Protein AF-A0A7J7LVA9-F1 (afdb_monomer_lite)

Sequence (97 aa):
MKSKKSVETYKIYIFKVLKQVHPDIGISSKTMGIMNGFINDISSKTMGEASRLARYNKKSTITSREIQTAVRLVLPSELAKHAVSEGTKAVTKFTSG

InterPro domains:
  IPR000558 Histone H2B [PR00621] (10-28)
  IPR000558 Histone H2B [PR00621] (29-49)
  IPR000558 Histone H2B [PR00621] (51-68)
  IPR000558 Histone H2B [PR00621] (68-81)
  IPR000558 Histone H2B [PR00621] (81-94)
  IPR000558 Histone H2B [PTHR23428] (2-96)
  IPR000558 Histone H2B [SM00427] (2-96)
  IPR007125 Core Histone H2A/H2B/H3 domain [PF00125] (3-73)
  IPR009072 Histone-fold [G3DSA:1.10.20.10] (1-97)
  IPR009072 Histone-fold [SSF47113] (3-96)

Organism: NCBI:txid39325

Structure (mmCIF, N/CA/C/O backbone):
data_AF-A0A7J7LVA9-F1
#
_entry.id   AF-A0A7J7LVA9-F1
#
loop_
_atom_site.group_PDB
_atom_site.id
_atom_site.type_symbol
_atom_site.label_atom_id
_atom_site.label_alt_id
_atom_site.label_comp_id
_atom_site.label_asym_id
_atom_site.label_entity_id
_atom_site.label_seq_id
_atom_site.pdbx_PDB_ins_code
_atom_site.Cartn_x
_atom_site.Cartn_y
_atom_site.Cartn_z
_atom_site.occupancy
_atom_site.B_iso_or_equiv
_atom_site.auth_seq_id
_atom_site.auth_comp_id
_atom_site.auth_asym_id
_atom_site.auth_atom_id
_atom_site.pdbx_PDB_model_num
ATOM 1 N N . MET A 1 1 ? 27.908 21.140 8.787 1.00 42.69 1 MET A N 1
ATOM 2 C CA . MET A 1 1 ? 27.293 20.326 7.711 1.00 42.69 1 MET A CA 1
ATOM 3 C C . MET A 1 1 ? 25.795 20.233 7.974 1.00 42.69 1 MET A C 1
ATOM 5 O O . MET A 1 1 ? 25.420 19.684 8.999 1.00 42.69 1 MET A O 1
ATOM 9 N N . LYS A 1 2 ? 24.932 20.818 7.129 1.00 45.72 2 LYS A N 1
ATOM 10 C CA . LYS A 1 2 ? 23.473 20.641 7.259 1.00 45.72 2 LYS A CA 1
ATOM 11 C C . LYS A 1 2 ? 23.159 19.179 6.932 1.00 45.72 2 LYS A C 1
ATOM 13 O O . LYS A 1 2 ? 23.352 18.774 5.787 1.00 45.72 2 LYS A O 1
ATOM 18 N N . SER A 1 3 ? 22.741 18.383 7.917 1.00 52.12 3 SER A N 1
ATOM 19 C CA . SER A 1 3 ? 22.280 17.022 7.647 1.00 52.12 3 SER A CA 1
ATOM 20 C C . SER A 1 3 ? 21.079 17.119 6.708 1.00 52.12 3 SER A C 1
ATOM 22 O O . SER A 1 3 ? 20.104 17.832 6.959 1.00 52.12 3 SER A O 1
ATOM 24 N N . LYS A 1 4 ? 21.189 16.483 5.543 1.00 53.78 4 LYS A N 1
ATOM 25 C CA . LYS A 1 4 ? 20.096 16.422 4.579 1.00 53.78 4 LYS A CA 1
ATOM 26 C C . LYS A 1 4 ? 19.003 15.603 5.260 1.00 53.78 4 LYS A C 1
ATOM 28 O O . LYS A 1 4 ? 19.205 14.414 5.491 1.00 53.78 4 LYS A O 1
ATOM 33 N N . LYS A 1 5 ? 17.900 16.245 5.657 1.00 49.91 5 LYS A N 1
ATOM 34 C CA . LYS A 1 5 ? 16.745 15.571 6.265 1.00 49.91 5 LYS A CA 1
ATOM 35 C C . LYS A 1 5 ? 16.342 14.454 5.299 1.00 49.91 5 LYS A C 1
ATOM 37 O O . LYS A 1 5 ? 15.943 14.747 4.172 1.00 49.91 5 LYS A O 1
ATOM 42 N N . SER A 1 6 ? 16.584 13.200 5.680 1.00 58.81 6 SER A N 1
ATOM 43 C CA . SER A 1 6 ? 16.292 12.055 4.821 1.00 58.81 6 SER A CA 1
ATOM 44 C C . SER A 1 6 ? 14.785 12.031 4.611 1.00 58.81 6 SER A C 1
ATOM 46 O O . SER A 1 6 ? 14.032 11.818 5.558 1.00 58.81 6 SER A O 1
ATOM 48 N N . VAL A 1 7 ? 14.338 12.351 3.398 1.00 68.06 7 VAL A N 1
ATOM 49 C CA . VAL A 1 7 ? 12.936 12.166 3.033 1.00 68.06 7 VAL A CA 1
ATOM 50 C C . VAL A 1 7 ? 12.755 10.667 2.880 1.00 68.06 7 VAL A C 1
ATOM 52 O O . VAL A 1 7 ? 13.351 10.056 1.990 1.00 68.06 7 VAL A O 1
ATOM 55 N N . GLU A 1 8 ? 11.978 10.074 3.775 1.00 78.94 8 GLU A N 1
ATOM 56 C CA . GLU A 1 8 ? 11.606 8.673 3.673 1.00 78.94 8 GLU A CA 1
ATOM 57 C C . GLU A 1 8 ? 10.781 8.486 2.392 1.00 78.94 8 GLU A C 1
ATOM 59 O O . GLU A 1 8 ? 9.824 9.216 2.128 1.00 78.94 8 GLU A O 1
ATOM 64 N N . THR A 1 9 ? 11.218 7.575 1.523 1.00 90.81 9 THR A N 1
ATOM 65 C CA . THR A 1 9 ? 10.573 7.322 0.228 1.00 90.81 9 THR A CA 1
ATOM 66 C C . THR A 1 9 ? 10.442 5.831 -0.009 1.00 90.81 9 THR A C 1
ATOM 68 O O . THR A 1 9 ? 11.261 5.038 0.454 1.00 90.81 9 THR A O 1
ATOM 71 N N . TYR A 1 10 ? 9.472 5.448 -0.833 1.00 94.81 10 TYR A N 1
ATOM 72 C CA . TYR A 1 10 ? 9.228 4.057 -1.199 1.00 94.81 10 TYR A CA 1
ATOM 73 C C . TYR A 1 10 ? 10.165 3.535 -2.297 1.00 94.81 10 TYR A C 1
ATOM 75 O O . TYR A 1 10 ? 10.000 2.411 -2.762 1.00 94.81 10 TYR A O 1
ATOM 83 N N . LYS A 1 11 ? 11.170 4.315 -2.723 1.00 94.25 11 LYS A N 1
ATOM 84 C CA . LYS A 1 11 ? 11.996 4.023 -3.910 1.00 94.25 11 LYS A 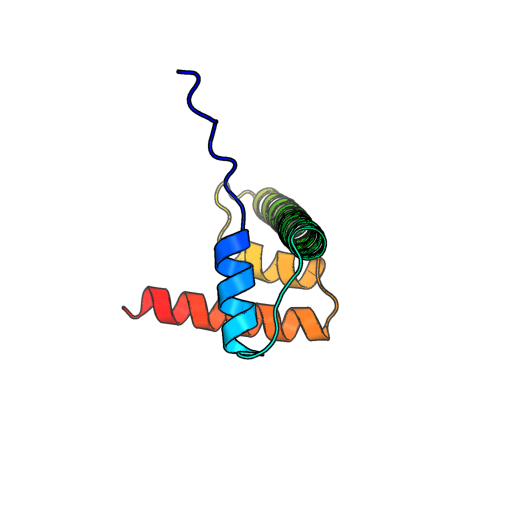CA 1
ATOM 85 C C . LYS A 1 11 ? 12.671 2.653 -3.872 1.00 94.25 11 LYS A C 1
ATOM 87 O O . LYS A 1 11 ? 12.664 1.942 -4.873 1.00 94.25 11 LYS A O 1
ATOM 92 N N . ILE A 1 12 ? 13.230 2.275 -2.721 1.00 95.31 12 ILE A N 1
ATOM 93 C CA . ILE A 1 12 ? 13.897 0.976 -2.551 1.00 95.31 12 ILE A CA 1
ATOM 94 C C . ILE A 1 12 ? 12.884 -0.165 -2.709 1.00 95.31 12 ILE A C 1
ATOM 96 O O . ILE A 1 12 ? 13.172 -1.151 -3.381 1.00 95.31 12 ILE A O 1
ATOM 100 N N . TYR A 1 13 ? 11.687 -0.026 -2.135 1.00 96.31 13 TYR A N 1
ATOM 101 C CA . TYR A 1 13 ? 10.639 -1.045 -2.211 1.00 96.31 13 TYR A CA 1
ATOM 102 C C . TYR A 1 13 ? 10.048 -1.155 -3.619 1.00 96.31 13 TYR A C 1
ATOM 104 O O . TYR A 1 13 ? 9.885 -2.263 -4.118 1.00 96.31 13 TYR A O 1
ATOM 112 N N . ILE A 1 14 ? 9.828 -0.021 -4.294 1.00 97.00 14 ILE A N 1
ATOM 113 C CA . ILE A 1 14 ? 9.408 0.016 -5.702 1.00 97.00 14 ILE A CA 1
ATOM 114 C C . ILE A 1 14 ? 10.422 -0.735 -6.570 1.00 97.00 14 ILE A C 1
ATOM 116 O O . ILE A 1 14 ? 10.038 -1.564 -7.390 1.00 97.00 14 ILE A O 1
ATOM 120 N N . PHE A 1 15 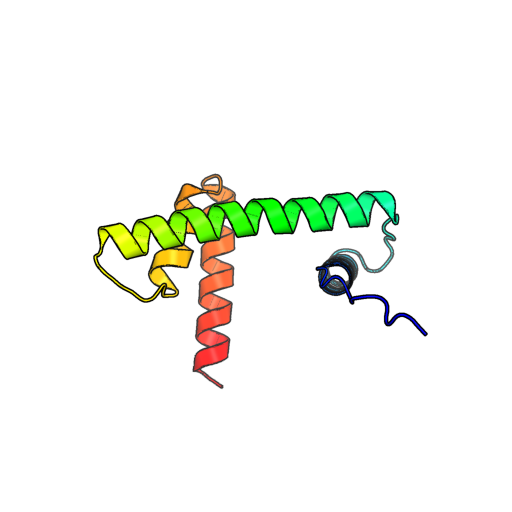? 11.720 -0.489 -6.368 1.00 96.94 15 PHE A N 1
ATOM 121 C CA . PHE A 1 15 ? 12.767 -1.173 -7.123 1.00 96.94 15 PHE A CA 1
ATOM 122 C C . PHE A 1 15 ? 12.815 -2.680 -6.833 1.00 96.94 15 PHE A C 1
ATOM 124 O O . PHE A 1 15 ? 12.934 -3.473 -7.764 1.00 96.94 15 PHE A O 1
ATOM 131 N N . LYS A 1 16 ? 12.671 -3.090 -5.565 1.00 97.50 16 LYS A N 1
ATOM 132 C CA . LYS A 1 16 ? 12.614 -4.511 -5.185 1.00 97.50 16 LYS A CA 1
ATOM 133 C C . LYS A 1 16 ? 11.446 -5.235 -5.859 1.00 97.50 16 LYS A C 1
ATOM 135 O O . LYS A 1 16 ? 11.658 -6.290 -6.446 1.00 97.50 16 LYS A O 1
ATOM 140 N N . VAL A 1 17 ? 10.247 -4.648 -5.833 1.00 97.38 17 VAL A N 1
ATOM 141 C CA . VAL A 1 17 ? 9.066 -5.222 -6.500 1.00 97.38 17 VAL A CA 1
ATOM 142 C C . VAL A 1 17 ? 9.265 -5.268 -8.016 1.00 97.38 17 VAL A C 1
ATOM 144 O O . VAL A 1 17 ? 8.982 -6.292 -8.630 1.00 97.38 17 VAL A O 1
ATOM 147 N N . LEU A 1 18 ? 9.824 -4.213 -8.622 1.00 97.88 18 LEU A N 1
ATOM 148 C CA . LEU A 1 18 ? 10.135 -4.208 -10.055 1.00 97.88 18 LEU A CA 1
ATOM 149 C C . LEU A 1 18 ? 11.050 -5.375 -10.433 1.00 97.88 18 LEU A C 1
ATOM 151 O O . LEU A 1 18 ? 10.751 -6.081 -11.386 1.00 97.88 18 LEU A O 1
ATOM 155 N N . LYS A 1 19 ? 12.132 -5.606 -9.683 1.00 97.81 19 LYS A N 1
ATOM 156 C CA . LYS A 1 19 ? 13.070 -6.698 -9.975 1.00 97.81 19 LYS A CA 1
ATOM 157 C C . LYS A 1 19 ? 12.498 -8.086 -9.715 1.00 97.81 19 LYS A C 1
ATOM 159 O O . LYS A 1 19 ? 12.920 -9.028 -10.373 1.00 97.81 19 LYS A O 1
ATOM 164 N N . GLN A 1 20 ? 11.523 -8.210 -8.819 1.00 97.81 20 GLN A N 1
ATOM 165 C CA . GLN A 1 20 ? 10.803 -9.464 -8.611 1.00 97.81 20 GLN A CA 1
ATOM 166 C C . GLN A 1 20 ? 9.895 -9.822 -9.800 1.00 97.81 20 GLN A C 1
ATOM 168 O O . GLN A 1 20 ? 9.750 -11.000 -10.109 1.00 97.81 20 GLN A O 1
ATOM 173 N N . VAL A 1 21 ? 9.283 -8.830 -10.456 1.00 97.81 21 VAL A N 1
ATOM 174 C CA . VAL A 1 21 ? 8.349 -9.055 -11.577 1.00 97.81 21 VAL A CA 1
ATOM 175 C C . VAL A 1 21 ? 9.063 -9.027 -12.936 1.00 97.81 21 VAL A C 1
ATOM 177 O O . VAL A 1 21 ? 8.736 -9.807 -13.824 1.00 97.81 21 VAL A O 1
ATOM 180 N N . HIS A 1 22 ? 10.060 -8.154 -13.094 1.00 97.25 22 HIS A N 1
ATOM 181 C CA . HIS A 1 22 ? 10.828 -7.954 -14.324 1.00 97.25 22 HIS A CA 1
ATOM 182 C C . HIS A 1 22 ? 12.324 -7.712 -14.019 1.00 97.25 22 HIS A C 1
ATOM 184 O O . HIS A 1 22 ? 12.765 -6.557 -13.938 1.00 97.25 22 HIS A O 1
ATOM 190 N N . PRO A 1 23 ? 13.132 -8.779 -13.869 1.00 97.31 23 PRO A N 1
ATOM 191 C CA . PRO A 1 23 ? 14.548 -8.681 -13.497 1.00 97.31 23 PRO A CA 1
ATOM 192 C C . PRO A 1 23 ? 15.389 -7.807 -14.439 1.00 97.31 23 PRO A C 1
ATOM 194 O O . PRO A 1 23 ? 16.244 -7.046 -13.976 1.00 97.31 23 PRO A O 1
ATOM 197 N N . ASP A 1 24 ? 15.089 -7.829 -15.737 1.00 97.31 24 ASP A N 1
ATOM 198 C CA . ASP A 1 24 ? 15.899 -7.167 -16.769 1.00 97.31 24 ASP A CA 1
ATOM 199 C C . ASP A 1 24 ? 15.463 -5.723 -17.068 1.00 97.31 24 ASP A C 1
ATOM 201 O O . ASP A 1 24 ? 16.151 -4.985 -17.770 1.00 97.31 24 ASP A O 1
ATOM 205 N N . ILE A 1 25 ? 14.340 -5.268 -16.499 1.00 96.62 25 ILE A N 1
ATOM 206 C CA . ILE A 1 25 ? 13.797 -3.927 -16.757 1.00 96.62 25 ILE A CA 1
ATOM 207 C C . ILE A 1 25 ? 14.368 -2.904 -15.766 1.00 96.62 25 ILE A C 1
ATOM 209 O O . ILE A 1 25 ? 14.471 -3.148 -14.559 1.00 96.62 25 ILE A O 1
ATOM 213 N N . GLY A 1 26 ? 14.747 -1.731 -16.277 1.00 96.25 26 GLY A N 1
ATOM 214 C CA . GLY A 1 26 ? 15.117 -0.554 -15.487 1.00 96.25 26 GLY A CA 1
ATOM 215 C C . GLY A 1 26 ? 13.963 0.442 -15.336 1.00 96.25 26 GLY A C 1
ATOM 216 O O . GLY A 1 26 ? 13.006 0.432 -16.104 1.00 96.25 26 GLY A O 1
ATOM 217 N N . ILE A 1 27 ? 14.063 1.346 -14.359 1.00 97.31 27 ILE A N 1
ATOM 218 C CA . ILE A 1 27 ? 13.098 2.435 -14.151 1.00 97.31 27 ILE A CA 1
ATOM 219 C C . ILE A 1 27 ? 13.831 3.773 -14.077 1.00 97.31 27 ILE A C 1
ATOM 221 O O . ILE A 1 27 ? 14.814 3.920 -13.352 1.00 97.31 27 ILE A O 1
ATOM 225 N N . SER A 1 28 ? 13.354 4.762 -14.835 1.00 98.06 28 SER A N 1
ATOM 226 C CA . SER A 1 28 ? 13.935 6.107 -14.819 1.00 98.06 28 SER A CA 1
ATOM 227 C C . SER A 1 28 ? 13.685 6.816 -13.480 1.00 98.06 28 SER A C 1
ATOM 229 O O . SER A 1 28 ? 12.716 6.527 -12.772 1.00 98.06 28 SER A O 1
ATOM 231 N N . SER A 1 29 ? 14.511 7.810 -13.145 1.00 95.88 29 SER A N 1
ATOM 232 C CA . SER A 1 29 ? 14.332 8.631 -11.937 1.00 95.88 29 SER A CA 1
ATOM 233 C C . SER A 1 29 ? 12.996 9.387 -11.924 1.00 95.88 29 SER A C 1
ATOM 235 O O . SER A 1 29 ? 12.361 9.496 -10.872 1.00 95.88 29 SER A O 1
ATOM 237 N N . LYS A 1 30 ? 12.539 9.857 -13.094 1.00 97.19 30 LYS A N 1
ATOM 238 C CA . LYS A 1 30 ? 11.241 10.524 -13.270 1.00 97.19 30 LYS A CA 1
ATOM 239 C C . LYS A 1 30 ? 10.087 9.565 -12.980 1.00 97.19 30 LYS A C 1
ATOM 241 O O . LYS A 1 30 ? 9.225 9.883 -12.165 1.00 97.19 30 LYS A O 1
ATOM 246 N N . THR A 1 31 ? 10.100 8.376 -13.583 1.00 97.62 31 THR A N 1
ATOM 247 C CA . THR A 1 31 ? 9.065 7.350 -13.364 1.00 97.62 31 THR A CA 1
ATOM 248 C C . THR A 1 31 ? 9.060 6.862 -11.917 1.00 97.62 31 THR A C 1
ATOM 250 O O . THR A 1 31 ? 7.999 6.706 -11.322 1.00 97.62 31 THR A O 1
ATOM 253 N N . MET A 1 32 ? 10.235 6.706 -11.305 1.00 97.38 32 MET A N 1
ATOM 254 C CA . MET A 1 32 ? 10.361 6.384 -9.883 1.00 97.38 32 MET A CA 1
ATOM 255 C C . MET A 1 32 ? 9.684 7.440 -8.991 1.00 97.38 32 MET A C 1
ATOM 257 O O . MET A 1 32 ? 9.026 7.097 -8.009 1.00 97.38 32 MET A O 1
ATOM 261 N N . GLY A 1 33 ? 9.813 8.726 -9.334 1.00 96.31 33 GLY A N 1
ATOM 262 C CA . GLY A 1 33 ? 9.112 9.813 -8.647 1.00 96.31 33 GLY A CA 1
ATOM 263 C C . GLY A 1 33 ? 7.588 9.693 -8.746 1.00 96.31 33 GLY A C 1
ATOM 264 O O . GLY A 1 33 ? 6.905 9.823 -7.731 1.00 96.31 33 GLY A O 1
ATOM 265 N N . ILE A 1 34 ? 7.073 9.373 -9.938 1.00 97.69 34 ILE A N 1
ATOM 266 C CA . ILE A 1 34 ? 5.637 9.148 -10.175 1.00 97.69 34 ILE A CA 1
ATOM 267 C C . ILE A 1 34 ? 5.131 7.969 -9.334 1.00 97.69 34 ILE A C 1
ATOM 269 O O . ILE A 1 34 ? 4.141 8.111 -8.623 1.00 97.69 34 ILE A O 1
ATOM 273 N N . MET A 1 35 ? 5.844 6.838 -9.339 1.00 98.00 35 MET A N 1
ATOM 274 C CA . MET A 1 35 ? 5.474 5.647 -8.561 1.00 98.00 35 MET A CA 1
ATOM 275 C C . MET A 1 35 ? 5.461 5.912 -7.051 1.00 98.00 35 MET A C 1
ATOM 277 O O . MET A 1 35 ? 4.552 5.479 -6.347 1.00 98.00 35 MET A O 1
ATOM 281 N N . ASN A 1 36 ? 6.441 6.663 -6.541 1.00 96.69 36 ASN A N 1
ATOM 282 C CA . ASN A 1 36 ? 6.460 7.066 -5.137 1.00 96.69 36 ASN A CA 1
ATOM 283 C C . ASN A 1 36 ? 5.264 7.966 -4.784 1.00 96.69 36 ASN A C 1
ATOM 285 O O . ASN A 1 36 ? 4.647 7.787 -3.737 1.00 96.69 36 ASN A O 1
ATOM 289 N N . GLY A 1 37 ? 4.922 8.914 -5.661 1.00 97.25 37 GLY A N 1
ATOM 290 C CA . GLY A 1 37 ? 3.731 9.751 -5.504 1.00 97.25 37 GLY A CA 1
ATOM 291 C C . GLY A 1 37 ? 2.437 8.935 -5.511 1.00 97.25 37 GLY A C 1
ATOM 292 O O . GLY A 1 37 ? 1.583 9.145 -4.656 1.00 97.25 37 GLY A O 1
ATOM 293 N N . PHE A 1 38 ? 2.331 7.955 -6.408 1.00 96.62 38 PHE A N 1
ATOM 294 C CA . PHE A 1 38 ? 1.184 7.054 -6.494 1.00 96.62 38 PHE A CA 1
ATOM 295 C C . PHE A 1 38 ? 0.958 6.266 -5.193 1.00 96.62 38 PHE A C 1
ATOM 297 O O . PHE A 1 38 ? -0.157 6.240 -4.674 1.00 96.62 38 PHE A O 1
ATOM 304 N N . ILE A 1 39 ? 2.016 5.687 -4.612 1.00 96.12 39 ILE A N 1
ATOM 305 C CA . ILE A 1 39 ? 1.923 4.963 -3.331 1.00 96.12 39 ILE A CA 1
ATOM 306 C C . ILE A 1 39 ? 1.478 5.895 -2.201 1.00 96.12 39 ILE A C 1
ATOM 308 O O . ILE A 1 39 ? 0.629 5.516 -1.392 1.00 96.12 39 ILE A O 1
ATOM 312 N N . ASN A 1 40 ? 2.017 7.115 -2.154 1.00 95.88 40 ASN A N 1
ATOM 313 C CA . ASN A 1 40 ? 1.626 8.107 -1.153 1.00 95.88 40 ASN A CA 1
ATOM 314 C C . ASN A 1 40 ? 0.142 8.479 -1.264 1.00 95.88 40 ASN A C 1
ATOM 316 O O . ASN A 1 40 ? -0.543 8.539 -0.245 1.00 95.88 40 ASN A O 1
ATOM 320 N N . ASP A 1 41 ? -0.360 8.695 -2.481 1.00 96.25 41 ASP A N 1
ATOM 321 C CA . ASP A 1 41 ? -1.763 9.045 -2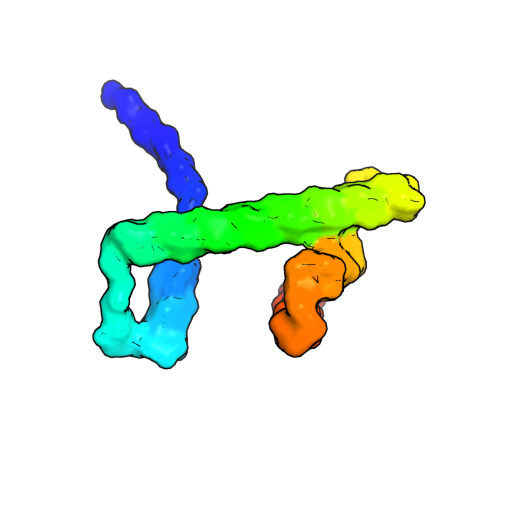.721 1.00 96.25 41 ASP A CA 1
ATOM 322 C C . ASP A 1 41 ? -2.713 7.918 -2.282 1.00 96.25 41 ASP A C 1
ATOM 324 O O . ASP A 1 41 ? -3.630 8.144 -1.489 1.00 96.25 41 ASP A O 1
ATOM 328 N N . ILE A 1 42 ? -2.450 6.675 -2.702 1.00 96.00 42 ILE A N 1
ATOM 329 C CA . ILE A 1 42 ? -3.270 5.517 -2.307 1.00 96.00 42 ILE A CA 1
ATOM 330 C C . ILE A 1 42 ? -3.212 5.272 -0.795 1.00 96.00 42 ILE A C 1
ATOM 332 O O . ILE A 1 42 ? -4.245 5.008 -0.172 1.00 96.00 42 ILE A O 1
ATOM 336 N N . SER A 1 43 ? -2.031 5.396 -0.186 1.00 95.00 43 SER A N 1
ATOM 337 C CA . SER A 1 43 ? -1.868 5.213 1.261 1.00 95.00 43 SER A CA 1
ATOM 338 C C . SER A 1 43 ? -2.632 6.280 2.038 1.00 95.00 43 SER A C 1
ATOM 340 O O . SER A 1 43 ? -3.369 5.948 2.961 1.00 95.00 43 SER A O 1
ATOM 342 N N . SER A 1 44 ? -2.529 7.547 1.631 1.00 96.44 44 SER A N 1
ATOM 343 C CA . SER A 1 44 ? -3.252 8.654 2.264 1.00 96.44 44 SER A CA 1
ATOM 344 C C . SER A 1 44 ? -4.770 8.473 2.166 1.00 96.44 44 SER A C 1
ATOM 346 O O . SER A 1 44 ? -5.468 8.564 3.177 1.00 96.44 44 SER A O 1
ATOM 348 N N . LYS A 1 45 ? -5.284 8.111 0.982 1.00 97.69 45 LYS A N 1
ATOM 349 C CA . LYS A 1 45 ? -6.710 7.801 0.777 1.00 97.69 45 LYS A CA 1
ATOM 350 C C . LYS A 1 45 ? -7.179 6.651 1.668 1.00 97.69 45 LYS A C 1
ATOM 352 O O . LYS A 1 45 ? -8.201 6.772 2.339 1.00 97.69 45 LYS A O 1
ATOM 357 N N . THR A 1 46 ? -6.407 5.566 1.725 1.00 97.81 46 THR A N 1
ATOM 358 C CA . THR A 1 46 ? -6.733 4.383 2.538 1.00 97.81 46 THR A CA 1
ATOM 359 C C . THR A 1 46 ? -6.716 4.700 4.032 1.00 97.81 46 THR A C 1
ATOM 361 O O . THR A 1 46 ? -7.652 4.344 4.742 1.00 97.81 46 THR A O 1
ATOM 364 N N . MET A 1 47 ? -5.689 5.400 4.522 1.00 97.50 47 MET A N 1
ATOM 365 C CA . MET A 1 47 ? -5.594 5.792 5.933 1.00 97.50 47 MET A CA 1
ATOM 366 C C . MET A 1 47 ? -6.689 6.784 6.325 1.00 97.50 47 MET A C 1
ATOM 368 O O . MET A 1 47 ? -7.257 6.670 7.411 1.00 97.50 47 MET A O 1
ATOM 372 N N . GLY A 1 48 ? -7.017 7.732 5.444 1.00 98.00 48 GLY A N 1
ATOM 373 C CA . GLY A 1 48 ? -8.114 8.672 5.656 1.00 98.00 48 GLY A CA 1
ATOM 374 C C . GLY A 1 48 ? -9.448 7.950 5.827 1.00 98.00 48 GLY A C 1
ATOM 375 O O . GLY A 1 48 ? -10.185 8.228 6.773 1.00 98.00 48 GLY A O 1
ATOM 376 N N . GLU A 1 49 ? -9.727 6.969 4.970 1.00 98.12 49 GLU A N 1
ATOM 377 C CA . GLU A 1 49 ? -10.960 6.192 5.056 1.00 98.12 49 GLU A CA 1
ATOM 378 C C . GLU A 1 49 ? -10.978 5.248 6.267 1.00 98.12 49 GLU A C 1
ATOM 380 O O . GLU A 1 49 ? -11.966 5.190 6.997 1.00 98.12 49 GLU A O 1
ATOM 385 N N . ALA A 1 50 ? -9.859 4.593 6.580 1.00 98.31 50 ALA A N 1
ATOM 386 C CA . ALA A 1 50 ? -9.744 3.767 7.781 1.00 98.31 50 ALA A CA 1
ATOM 387 C C . ALA A 1 50 ? -9.919 4.580 9.074 1.00 98.31 50 ALA A C 1
ATOM 389 O O . ALA A 1 50 ? -10.559 4.118 10.020 1.00 98.31 50 ALA A O 1
ATOM 390 N N . SER A 1 51 ? -9.399 5.811 9.109 1.00 98.00 51 SER A N 1
ATOM 391 C CA . SER A 1 51 ? -9.596 6.737 10.226 1.00 98.00 51 SER A CA 1
ATOM 392 C C . SER A 1 51 ? -11.071 7.104 10.396 1.00 98.00 51 SER A C 1
ATOM 394 O O . SER A 1 51 ? -11.586 7.071 11.516 1.00 98.00 51 SER A O 1
ATOM 396 N N . ARG A 1 52 ? -11.788 7.387 9.299 1.00 97.62 52 ARG A N 1
ATOM 397 C CA . ARG A 1 52 ? -13.242 7.624 9.342 1.00 97.62 52 ARG A CA 1
ATOM 398 C C . ARG A 1 52 ? -13.992 6.406 9.871 1.00 97.62 52 ARG A C 1
ATOM 400 O O . ARG A 1 52 ? -14.808 6.556 10.775 1.00 97.62 52 ARG A O 1
ATOM 407 N N . LEU A 1 53 ? -13.663 5.209 9.387 1.00 97.81 53 LEU A N 1
ATOM 408 C CA . LEU A 1 53 ? -14.266 3.956 9.850 1.00 97.81 53 LEU A CA 1
ATOM 409 C C . LEU A 1 53 ? -14.035 3.712 11.348 1.00 97.81 53 LEU A C 1
ATOM 411 O O . LEU A 1 53 ? -14.970 3.327 12.053 1.00 97.81 53 LEU A O 1
ATOM 415 N N . ALA A 1 54 ? -12.830 3.968 11.862 1.00 97.75 54 ALA A N 1
ATOM 416 C CA . ALA A 1 54 ? -12.553 3.857 13.294 1.00 97.75 54 ALA A CA 1
ATOM 417 C C . ALA A 1 54 ? -13.398 4.852 14.108 1.00 97.75 54 ALA A C 1
ATOM 419 O O . ALA A 1 54 ? -14.030 4.467 15.095 1.00 97.75 54 ALA A O 1
ATOM 420 N N . ARG A 1 55 ? -13.496 6.106 13.642 1.00 96.69 55 ARG A N 1
ATOM 421 C CA . ARG A 1 55 ? -14.308 7.156 14.278 1.00 96.69 55 ARG A CA 1
ATOM 422 C C . ARG A 1 55 ? -15.799 6.826 14.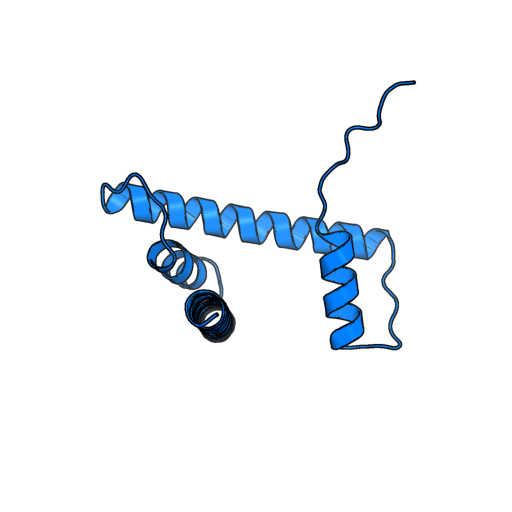285 1.00 96.69 55 ARG A C 1
ATOM 424 O O . ARG A 1 55 ? -16.437 7.006 15.318 1.00 96.69 55 ARG A O 1
ATOM 431 N N . TYR A 1 56 ? -16.350 6.309 13.184 1.00 95.62 56 TYR A N 1
ATOM 432 C CA . TYR A 1 56 ? -17.755 5.882 13.127 1.00 95.62 56 TYR A CA 1
ATOM 433 C C . TYR A 1 56 ? -18.060 4.772 14.132 1.00 95.62 56 TYR A C 1
ATOM 435 O O . TYR A 1 56 ? -19.103 4.791 14.780 1.00 95.62 56 TYR A O 1
ATOM 443 N N . ASN A 1 57 ? -17.111 3.859 14.332 1.00 94.44 57 ASN A N 1
ATOM 444 C CA . ASN A 1 57 ? -17.223 2.784 15.313 1.00 94.44 57 ASN A CA 1
ATOM 445 C C . ASN A 1 57 ? -16.807 3.200 16.737 1.00 94.44 57 ASN A C 1
ATOM 447 O O . ASN A 1 57 ? -16.697 2.337 17.605 1.00 94.44 57 ASN A O 1
ATOM 451 N N . LYS A 1 58 ? -16.564 4.499 16.989 1.00 96.19 58 LYS A N 1
ATOM 452 C CA . LYS A 1 58 ? -16.115 5.053 18.281 1.00 96.19 58 LYS A CA 1
ATOM 453 C C . LYS A 1 58 ? -14.855 4.371 18.835 1.00 96.19 58 LYS A C 1
ATOM 455 O O . LYS A 1 58 ? -14.685 4.255 20.046 1.00 96.19 58 LYS A O 1
ATOM 460 N N . LYS A 1 59 ? -13.964 3.918 17.952 1.00 95.44 59 LYS A N 1
ATOM 461 C CA . LYS A 1 59 ? -12.677 3.324 18.322 1.00 95.44 59 LYS A CA 1
ATOM 462 C C . LYS A 1 59 ? -11.559 4.352 18.187 1.00 95.44 59 LYS A C 1
ATOM 464 O O . LYS A 1 59 ? -11.474 5.052 17.181 1.00 95.44 59 LYS A O 1
ATOM 469 N N . SER A 1 60 ? -10.654 4.369 19.161 1.00 94.19 60 SER A N 1
ATOM 470 C CA . SER A 1 60 ? -9.423 5.178 19.117 1.00 94.19 60 SER A CA 1
ATOM 471 C C . SER A 1 60 ? -8.281 4.495 18.358 1.00 94.19 60 SER A C 1
ATOM 473 O O . SER A 1 60 ? -7.239 5.103 18.132 1.00 94.19 60 SER A O 1
ATOM 475 N N . THR A 1 61 ? -8.460 3.232 17.966 1.00 96.12 61 THR A N 1
ATOM 476 C CA . 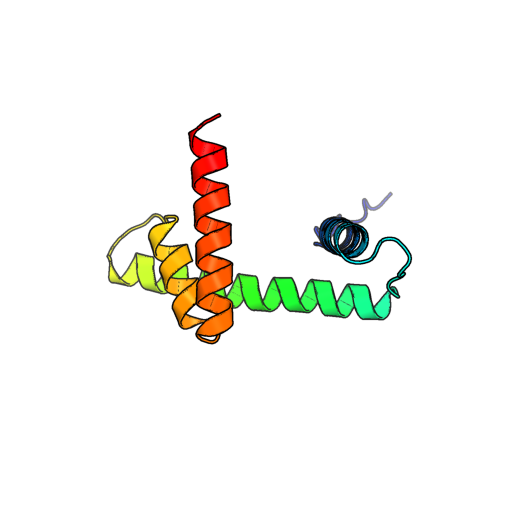THR A 1 61 ? -7.427 2.408 17.332 1.00 96.12 61 THR A CA 1
ATOM 477 C C . THR A 1 61 ? -7.914 1.913 15.979 1.00 96.12 61 THR A C 1
ATOM 479 O O . THR A 1 61 ? -9.000 1.343 15.875 1.00 96.12 61 THR A O 1
ATOM 482 N N . ILE A 1 62 ? -7.095 2.119 14.947 1.00 97.06 62 ILE A N 1
ATOM 483 C CA . ILE A 1 62 ? -7.298 1.551 13.613 1.00 97.06 62 ILE A CA 1
ATOM 484 C C . ILE A 1 62 ? -6.720 0.136 13.624 1.00 97.06 62 ILE A C 1
ATOM 486 O O . ILE A 1 62 ? -5.534 -0.045 13.891 1.00 97.06 62 ILE A O 1
ATOM 490 N N . THR A 1 63 ? -7.548 -0.865 13.339 1.00 96.19 63 THR A N 1
ATOM 491 C CA . THR A 1 63 ? -7.124 -2.267 13.250 1.00 96.19 63 THR A CA 1
ATOM 492 C C . THR A 1 63 ? -7.042 -2.718 11.792 1.00 96.19 63 THR A C 1
ATOM 494 O O . THR A 1 63 ? -7.478 -2.019 10.872 1.00 96.19 63 THR A O 1
ATOM 497 N N . SER A 1 64 ? -6.530 -3.930 11.565 1.00 95.31 64 SER A N 1
ATOM 498 C CA . SER A 1 64 ? -6.513 -4.561 10.238 1.00 95.31 64 SER A CA 1
ATOM 499 C C . SER A 1 64 ? -7.904 -4.631 9.592 1.00 95.31 64 SER A C 1
ATOM 501 O O . SER A 1 64 ? -8.004 -4.554 8.370 1.00 95.31 64 SER A O 1
ATOM 503 N N . ARG A 1 65 ? -8.984 -4.693 10.386 1.00 95.62 65 ARG A N 1
ATOM 504 C CA . ARG A 1 65 ? -10.371 -4.672 9.893 1.00 95.62 65 ARG A CA 1
ATOM 505 C C . ARG A 1 65 ? -10.748 -3.335 9.256 1.00 95.62 65 ARG A C 1
ATOM 507 O O . ARG A 1 65 ? -11.366 -3.325 8.189 1.00 95.62 65 ARG A O 1
ATOM 514 N N . GLU A 1 66 ? -10.405 -2.213 9.891 1.00 97.50 66 GLU A N 1
ATOM 515 C CA . GLU A 1 66 ? -10.677 -0.891 9.322 1.00 97.50 66 GLU A CA 1
ATOM 516 C C . GLU A 1 66 ? -9.833 -0.661 8.059 1.00 97.50 66 GLU A C 1
ATOM 518 O O . GLU A 1 66 ? -10.372 -0.182 7.064 1.00 97.50 66 GLU A O 1
ATOM 523 N N . ILE A 1 67 ? -8.567 -1.105 8.039 1.00 97.88 67 ILE A N 1
ATOM 524 C CA . ILE A 1 67 ? -7.732 -1.071 6.824 1.00 97.88 67 ILE A CA 1
ATOM 525 C C . ILE A 1 67 ? -8.353 -1.906 5.698 1.00 97.88 67 ILE A C 1
ATOM 527 O O . ILE A 1 67 ? -8.510 -1.420 4.582 1.00 97.88 67 ILE A O 1
ATOM 531 N N . GLN A 1 68 ? -8.754 -3.149 5.978 1.00 97.38 68 GLN A N 1
ATOM 532 C CA . GLN A 1 68 ? -9.344 -4.047 4.982 1.00 97.38 68 GLN A CA 1
ATOM 533 C C . GLN A 1 68 ? -10.624 -3.463 4.371 1.00 97.38 68 GLN A C 1
ATOM 535 O O . GLN A 1 68 ? -10.849 -3.573 3.166 1.00 97.38 68 GLN A O 1
ATOM 540 N N . THR A 1 69 ? -11.460 -2.834 5.196 1.00 97.44 69 THR A N 1
ATOM 541 C CA . THR A 1 69 ? -12.699 -2.195 4.740 1.00 97.44 69 THR A CA 1
ATOM 542 C C . THR A 1 69 ? -12.393 -0.939 3.924 1.00 97.44 69 THR A C 1
ATOM 544 O O . THR A 1 69 ? -12.946 -0.777 2.841 1.00 97.44 69 THR A O 1
ATOM 547 N N . ALA A 1 70 ? -11.453 -0.103 4.374 1.00 97.94 70 ALA A N 1
ATOM 548 C CA . ALA A 1 70 ? -11.002 1.074 3.634 1.00 97.94 70 ALA A CA 1
ATOM 549 C C . ALA A 1 70 ? -10.458 0.713 2.244 1.00 97.94 70 ALA A C 1
ATOM 551 O O . ALA A 1 70 ? -10.814 1.354 1.261 1.00 97.94 70 ALA A O 1
ATOM 552 N N . VAL A 1 71 ? -9.664 -0.357 2.131 1.00 97.94 71 VAL A N 1
ATOM 553 C CA . VAL A 1 71 ? -9.148 -0.851 0.842 1.00 97.94 71 VAL A CA 1
ATOM 554 C C . VAL A 1 71 ? -10.286 -1.202 -0.122 1.00 97.94 71 VAL A C 1
ATOM 556 O O . VAL A 1 71 ? -10.203 -0.871 -1.303 1.00 97.94 71 VAL A O 1
ATOM 559 N N . ARG A 1 72 ? -11.369 -1.819 0.369 1.00 96.94 72 ARG A N 1
ATOM 560 C CA . ARG A 1 72 ? -12.553 -2.140 -0.451 1.00 96.94 72 ARG A CA 1
ATOM 561 C C . ARG A 1 72 ? -13.334 -0.907 -0.904 1.00 96.94 72 ARG A C 1
ATOM 563 O O . ARG A 1 72 ? -14.011 -0.985 -1.920 1.00 96.94 72 ARG A O 1
ATOM 570 N N . LEU A 1 73 ? -13.261 0.191 -0.154 1.00 97.19 73 LEU A N 1
ATOM 571 C CA . LEU A 1 73 ? -13.918 1.455 -0.496 1.00 97.19 73 LEU A CA 1
ATOM 572 C C . LEU A 1 73 ? -13.076 2.303 -1.459 1.00 97.19 73 LEU A C 1
ATOM 574 O O . LEU A 1 73 ? -13.626 2.991 -2.312 1.00 97.19 73 LEU A O 1
ATOM 578 N N . VAL A 1 74 ? -11.748 2.262 -1.322 1.00 97.31 74 VAL A N 1
ATOM 579 C CA . VAL A 1 74 ? -10.821 3.093 -2.106 1.00 97.31 74 VAL A CA 1
ATOM 580 C C . VAL A 1 74 ? -10.487 2.472 -3.463 1.00 97.31 74 VAL A C 1
ATOM 582 O O . VAL A 1 74 ? -10.277 3.205 -4.429 1.00 97.31 74 VAL A O 1
ATOM 585 N N . LEU A 1 75 ? -10.406 1.141 -3.556 1.00 95.88 75 LEU A N 1
ATOM 586 C CA . LEU A 1 75 ? -9.997 0.451 -4.779 1.00 95.88 75 LEU A CA 1
ATOM 587 C C . LEU A 1 75 ? -11.195 -0.108 -5.566 1.00 95.88 75 LEU A C 1
ATOM 589 O O . LEU A 1 75 ? -12.163 -0.573 -4.966 1.00 95.88 75 LEU A O 1
ATOM 593 N N . PRO A 1 76 ? -11.106 -0.166 -6.909 1.00 96.62 76 PRO A N 1
ATOM 594 C CA . PRO A 1 76 ? -12.049 -0.917 -7.736 1.00 96.62 76 PRO A CA 1
ATOM 595 C C . PRO A 1 76 ? -12.161 -2.388 -7.312 1.00 96.62 76 PRO A C 1
ATOM 597 O O . PRO A 1 76 ? -11.180 -2.981 -6.863 1.00 96.62 76 PRO A O 1
ATOM 600 N N . SER A 1 77 ? -13.330 -2.998 -7.535 1.00 92.56 77 SER A N 1
ATOM 601 C CA . SER A 1 77 ? -13.690 -4.341 -7.040 1.00 92.56 77 SER A CA 1
ATOM 602 C C . SER A 1 77 ? -12.613 -5.416 -7.257 1.00 92.56 77 SER A C 1
ATOM 604 O O . SER A 1 77 ? -12.169 -6.044 -6.295 1.00 92.56 77 SER A O 1
ATOM 606 N N . GLU A 1 78 ? -12.132 -5.605 -8.491 1.00 95.44 78 GLU A N 1
ATOM 607 C CA . GLU A 1 78 ? -11.129 -6.643 -8.778 1.00 95.44 78 GLU A CA 1
ATOM 608 C C . GLU A 1 78 ? -9.780 -6.371 -8.097 1.00 95.44 78 GLU A C 1
ATOM 610 O O . GLU A 1 78 ? -9.140 -7.292 -7.591 1.00 95.44 78 GLU A O 1
ATOM 615 N N . LEU A 1 79 ? -9.361 -5.106 -7.994 1.00 96.44 79 LEU A N 1
ATOM 616 C CA . LEU A 1 79 ? -8.134 -4.739 -7.280 1.00 96.44 79 LEU A CA 1
ATOM 617 C C . LEU A 1 79 ? -8.294 -4.912 -5.766 1.00 96.44 79 LEU A C 1
ATOM 619 O O . LEU A 1 79 ? -7.387 -5.417 -5.104 1.00 96.44 79 LEU A O 1
ATOM 623 N N . ALA A 1 80 ? -9.458 -4.554 -5.222 1.00 96.81 80 ALA A N 1
ATOM 624 C CA . ALA A 1 80 ? -9.771 -4.713 -3.810 1.00 96.81 80 ALA A CA 1
ATOM 625 C C . ALA A 1 80 ? -9.721 -6.184 -3.374 1.00 96.81 80 ALA A C 1
ATOM 627 O O . ALA A 1 80 ? -9.175 -6.482 -2.313 1.00 96.81 80 ALA A O 1
ATOM 628 N N . LYS A 1 81 ? -10.239 -7.116 -4.189 1.00 96.88 81 LYS A N 1
ATOM 629 C CA . LYS A 1 81 ? -10.186 -8.561 -3.899 1.00 96.88 81 LYS A CA 1
ATOM 630 C C . LYS A 1 81 ? -8.748 -9.050 -3.712 1.00 96.88 81 LYS A C 1
ATOM 632 O O . LYS A 1 81 ? -8.443 -9.674 -2.694 1.00 96.88 81 LYS A O 1
ATOM 637 N N . HIS A 1 82 ? -7.864 -8.722 -4.655 1.00 97.19 82 HIS A N 1
ATOM 638 C CA . HIS A 1 82 ? -6.455 -9.112 -4.591 1.00 97.19 82 HIS A CA 1
ATOM 639 C C . HIS A 1 82 ? -5.727 -8.428 -3.429 1.00 97.19 82 HIS A C 1
ATOM 641 O O . HIS A 1 82 ? -5.076 -9.104 -2.637 1.00 97.19 82 HIS A O 1
ATOM 647 N N . ALA A 1 83 ? -5.895 -7.113 -3.265 1.00 97.12 83 ALA A N 1
ATOM 648 C CA . ALA A 1 83 ? -5.249 -6.354 -2.195 1.00 97.12 83 ALA A CA 1
ATOM 649 C C . ALA A 1 83 ? -5.646 -6.860 -0.799 1.00 97.12 83 ALA A C 1
ATOM 651 O O . ALA A 1 83 ? -4.799 -6.994 0.083 1.00 97.12 83 ALA A O 1
ATOM 652 N N . VAL A 1 84 ? -6.925 -7.192 -0.604 1.00 97.12 84 VAL A N 1
ATOM 653 C CA . VAL A 1 84 ? -7.410 -7.787 0.643 1.00 97.12 84 VAL A CA 1
ATOM 654 C C . VAL A 1 84 ? -6.814 -9.176 0.864 1.00 97.12 84 VAL A C 1
ATOM 656 O O . VAL A 1 84 ? -6.388 -9.464 1.979 1.00 97.12 84 VAL A O 1
ATOM 659 N N . SER A 1 85 ? -6.758 -10.022 -0.170 1.00 96.94 85 SER A N 1
ATOM 660 C CA . SER A 1 85 ? -6.156 -11.357 -0.068 1.00 96.94 85 SER A CA 1
ATOM 661 C C . SER A 1 85 ? -4.686 -11.282 0.353 1.00 96.94 85 SER A C 1
ATOM 663 O O . SER A 1 85 ? -4.291 -11.934 1.320 1.00 96.94 85 SER A O 1
ATOM 665 N N . GLU A 1 86 ? -3.892 -10.435 -0.308 1.00 97.06 86 GLU A N 1
ATOM 666 C CA . GLU A 1 86 ? -2.479 -10.231 0.029 1.00 97.06 86 GLU A CA 1
ATOM 667 C C . GLU A 1 86 ? -2.299 -9.639 1.434 1.00 97.06 86 GLU A C 1
ATOM 669 O O . GLU A 1 86 ? -1.455 -10.105 2.201 1.00 97.06 86 GLU A O 1
ATOM 674 N N . GLY A 1 87 ? -3.145 -8.680 1.825 1.00 96.69 87 GLY A N 1
ATOM 675 C CA . GLY A 1 87 ? -3.143 -8.121 3.177 1.00 96.69 87 GLY A CA 1
ATOM 676 C C . GLY A 1 87 ? -3.422 -9.173 4.253 1.00 96.69 87 GLY A C 1
ATOM 677 O O . GLY A 1 87 ? -2.715 -9.232 5.258 1.00 96.69 87 GLY A O 1
ATOM 678 N N . THR A 1 88 ? -4.407 -10.049 4.038 1.00 96.56 88 THR A N 1
ATOM 679 C CA . THR A 1 88 ? -4.710 -11.146 4.968 1.00 96.56 88 THR A CA 1
ATOM 680 C C . THR A 1 88 ? -3.548 -12.130 5.068 1.00 96.56 88 THR A C 1
ATOM 682 O O . THR A 1 88 ? -3.145 -12.456 6.182 1.00 96.56 88 THR A O 1
ATOM 685 N N . LYS A 1 89 ? -2.950 -12.543 3.940 1.00 96.56 89 LYS A N 1
ATOM 686 C CA . LYS A 1 89 ? -1.764 -13.421 3.939 1.00 96.56 89 LYS A CA 1
ATOM 687 C C . LYS A 1 89 ? -0.612 -12.816 4.743 1.00 96.56 89 LYS A C 1
ATOM 689 O O . LYS A 1 89 ? 0.018 -13.522 5.528 1.00 96.56 89 LYS A O 1
ATOM 694 N N . ALA A 1 90 ? -0.349 -11.520 4.567 1.00 96.25 90 ALA A N 1
ATOM 695 C CA . ALA A 1 90 ? 0.711 -10.819 5.285 1.00 96.25 90 ALA A CA 1
ATOM 696 C C . ALA A 1 90 ? 0.462 -10.792 6.803 1.00 96.25 90 ALA A C 1
ATOM 698 O O . ALA A 1 90 ? 1.378 -11.089 7.569 1.00 96.25 90 ALA A O 1
ATOM 699 N N . VAL A 1 91 ? -0.772 -10.502 7.235 1.00 95.44 91 VAL A N 1
ATOM 700 C CA . VAL A 1 91 ? -1.147 -10.520 8.660 1.00 95.44 91 VAL A CA 1
ATOM 701 C C . VAL A 1 91 ? -0.997 -11.921 9.243 1.00 95.44 91 VAL A C 1
ATOM 703 O O . VAL A 1 91 ? -0.352 -12.067 10.275 1.00 95.44 91 VAL A O 1
ATOM 706 N N . THR A 1 92 ? -1.518 -12.952 8.572 1.00 95.69 92 THR A N 1
ATOM 707 C CA . THR A 1 92 ? -1.395 -14.341 9.036 1.00 95.69 92 THR A CA 1
ATOM 708 C C . THR A 1 92 ? 0.068 -14.750 9.180 1.00 95.69 92 THR A C 1
ATOM 710 O O . THR A 1 92 ? 0.461 -15.246 10.232 1.00 95.69 92 THR A O 1
ATOM 713 N N . LYS A 1 93 ? 0.899 -14.476 8.163 1.00 96.38 93 LYS A N 1
ATOM 714 C CA . LYS A 1 93 ? 2.338 -14.768 8.209 1.00 96.38 93 LYS A CA 1
ATOM 715 C C . LYS A 1 93 ? 3.034 -14.063 9.374 1.00 96.38 93 LYS A C 1
ATOM 717 O O . LYS A 1 93 ? 3.913 -14.656 9.983 1.00 96.38 93 LYS A O 1
ATOM 722 N N . PHE A 1 94 ? 2.655 -12.820 9.671 1.00 94.25 94 PHE A N 1
ATOM 723 C CA . PHE A 1 94 ? 3.217 -12.063 10.787 1.00 94.25 94 PHE A CA 1
ATOM 724 C C . PHE A 1 94 ? 2.802 -12.629 12.150 1.00 94.25 94 PHE A C 1
ATOM 726 O O . PHE A 1 94 ? 3.611 -12.647 13.062 1.00 94.25 94 PHE A O 1
ATOM 733 N N . THR A 1 95 ? 1.559 -13.097 12.294 1.00 92.94 95 THR A N 1
ATOM 734 C CA . THR A 1 95 ? 1.050 -13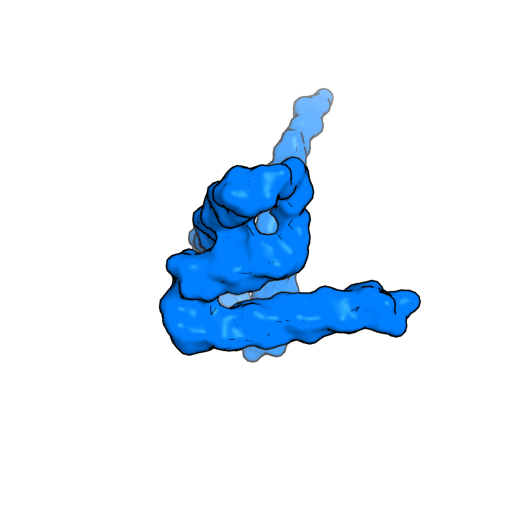.637 13.567 1.00 92.94 95 THR A CA 1
ATOM 735 C C . THR A 1 95 ? 1.474 -15.076 13.860 1.00 92.94 95 THR A C 1
ATOM 737 O O . THR A 1 95 ? 1.368 -15.511 15.000 1.00 92.94 95 THR A O 1
ATOM 740 N N . SER A 1 96 ? 1.871 -15.838 12.837 1.00 87.44 96 SER A N 1
ATOM 741 C CA . SER A 1 96 ? 2.267 -17.248 12.968 1.00 87.44 96 SER A CA 1
ATOM 742 C C . SER A 1 96 ? 3.772 -17.460 13.170 1.00 87.44 96 SER A C 1
ATOM 744 O O . SER A 1 96 ? 4.187 -18.609 13.308 1.00 87.44 96 SER A O 1
ATOM 746 N N . GLY A 1 97 ? 4.574 -16.393 13.131 1.00 60.56 97 GLY A N 1
ATOM 747 C CA . GLY A 1 97 ? 6.003 -16.411 13.460 1.00 60.56 97 GLY A CA 1
ATOM 748 C C . GLY A 1 97 ? 6.245 -15.860 14.854 1.00 60.56 97 GLY A C 1
ATOM 749 O O . GLY A 1 97 ? 7.183 -16.364 15.503 1.00 60.56 97 GLY A O 1
#

Foldseek 3Di:
DPPPPDDDFCLVVVVVVCCVVPVPDDDDPVRSVVVRVVVVVLVVQLVVQLVVVCVVVVHPDRDLVSSLVSLCVSDDDVRSVVVSVVSVVVVVVVVVD

pLDDT: mean 92.8, std 12.09, range [42.69, 98.31]

Secondary structure (DSSP, 8-state):
---------SHHHHHHHHHHH-TT----HHHHHHHHHHHHHHHHHHHHHHHHHHHHTT-SS--HHHHHHHHHHHS-HHHHHHHHHHHHHHHHHHHT-

Radius of gyration: 16.48 Å; chains: 1; bounding box: 45×38×36 Å